Protein AF-A0A2P6PM78-F1 (afdb_monomer_lite)

Radius of gyration: 18.92 Å; chains: 1; bounding box: 36×34×56 Å

Foldseek 3Di:
DDDDPDPDPDDDDDDPDPPDPDPPVVVPDDPVRVVVVLVVCVVVQQWDADPVRDIDGGPVVCVVCQVVLVVVPQAAAPAPRGRQPQWDFFPDPPGSHTHHPVSLPPDGDDPPDDDDDNVCSVDRNPDDDDPSRVD

pLDDT: mean 71.77, std 23.3, range [28.16, 97.88]

InterPro domains:
  IPR011011 Zinc finger, FYVE/PHD-type [SSF57903] (63-114)
  IPR011513 Non-structural maintenance of chromosomes element 1 [PF07574] (14-65)
  IPR011513 Non-structural maintenance of chromosomes element 1 [PTHR20973] (10-112)
  IPR013083 Zinc finger, RING/FYVE/PHD-type [G3DSA:3.30.40.10] (75-116)
  IPR014857 Non-structural maintenance of chromosomes element 1, RING C4HC3-type [PF08746] (77-112)
  IPR036388 Winged helix-like DNA-binding domain superfamily [G3DSA:1.10.10.10] (4-74)

Organism: Rosa chinensis (NCBI:txid74649)

Sequence (135 aa):
MIRESGVNSGTSSQSQGDSLPIPTALKNFSMSQKEKTLDEFVRDKWLSFTAEGHVGLGVRSFLDLRNWFRNNDVPSCEVCNETGVKAVLCQKEGCSVRIHQYCLGKPFAKKKGESLSKLWYSMAINRTKSRTCRR

Structure (mmCIF, N/CA/C/O backbone):
data_AF-A0A2P6PM78-F1
#
_entry.id   AF-A0A2P6PM78-F1
#
loop_
_atom_site.group_PDB
_atom_site.id
_atom_site.type_symbol
_atom_site.label_atom_id
_atom_site.label_alt_id
_atom_site.label_comp_id
_atom_site.label_asym_id
_atom_site.label_entity_id
_atom_site.label_seq_id
_atom_site.pdbx_PDB_ins_code
_atom_site.Cartn_x
_atom_site.Cartn_y
_atom_site.Cartn_z
_atom_site.occupancy
_atom_site.B_iso_or_equiv
_atom_site.auth_seq_id
_atom_site.auth_comp_id
_atom_site.auth_asym_id
_atom_site.auth_atom_id
_atom_site.pdbx_PDB_model_num
ATOM 1 N N . MET A 1 1 ? 22.932 -15.304 5.025 1.00 31.16 1 MET A N 1
ATOM 2 C CA . MET A 1 1 ? 22.888 -14.357 6.157 1.00 31.16 1 MET A CA 1
ATOM 3 C C . MET A 1 1 ? 22.100 -13.144 5.702 1.00 31.16 1 MET A C 1
ATOM 5 O O . MET A 1 1 ? 22.583 -12.388 4.868 1.00 31.16 1 MET A O 1
ATOM 9 N N . ILE A 1 2 ? 20.840 -13.064 6.124 1.00 34.31 2 ILE A N 1
ATOM 10 C CA . ILE A 1 2 ? 19.921 -11.974 5.789 1.00 34.31 2 ILE A CA 1
ATOM 11 C C . ILE A 1 2 ? 20.268 -10.817 6.726 1.00 34.31 2 ILE A C 1
ATOM 13 O O . ILE A 1 2 ? 20.261 -10.996 7.939 1.00 34.31 2 ILE A O 1
ATOM 17 N N . ARG A 1 3 ? 20.654 -9.663 6.172 1.00 29.25 3 ARG A N 1
ATOM 18 C CA . ARG A 1 3 ? 20.839 -8.438 6.954 1.00 29.25 3 ARG A CA 1
ATOM 19 C C . ARG A 1 3 ? 19.479 -7.775 7.098 1.00 29.25 3 ARG A C 1
ATOM 21 O O . ARG A 1 3 ? 18.960 -7.201 6.144 1.00 29.25 3 ARG A O 1
ATOM 28 N N . GLU A 1 4 ? 18.921 -7.897 8.289 1.00 36.91 4 GLU A N 1
ATOM 29 C CA . GLU A 1 4 ? 17.813 -7.079 8.753 1.00 36.91 4 GLU A CA 1
ATOM 30 C C . GLU A 1 4 ? 18.296 -5.628 8.843 1.00 36.91 4 GLU A C 1
ATOM 32 O O . GLU A 1 4 ? 19.329 -5.331 9.448 1.00 36.91 4 GLU A O 1
ATOM 37 N N . SER A 1 5 ? 17.588 -4.711 8.191 1.00 39.69 5 SER A N 1
ATOM 38 C CA . SER A 1 5 ? 17.777 -3.281 8.422 1.00 39.69 5 SER A CA 1
ATOM 39 C C . SER A 1 5 ? 17.097 -2.947 9.746 1.00 39.69 5 SER A C 1
ATOM 41 O O . SER A 1 5 ? 15.907 -2.646 9.780 1.00 39.69 5 SER A O 1
ATOM 43 N N . GLY A 1 6 ? 17.845 -3.094 10.840 1.00 29.52 6 GLY A N 1
ATOM 44 C CA . GLY A 1 6 ? 17.387 -2.759 12.181 1.00 29.52 6 GLY A CA 1
ATOM 45 C C . GLY A 1 6 ? 17.032 -1.278 12.285 1.00 29.52 6 GLY A C 1
ATOM 46 O O . GLY A 1 6 ? 17.862 -0.407 12.024 1.00 29.52 6 GLY A O 1
ATOM 47 N N . VAL A 1 7 ? 15.798 -0.995 12.698 1.00 34.97 7 VAL A N 1
ATOM 48 C CA . VAL A 1 7 ? 15.451 0.285 13.319 1.00 34.97 7 VAL A CA 1
ATOM 49 C C . VAL A 1 7 ? 16.117 0.280 14.693 1.00 34.97 7 VAL A C 1
ATOM 51 O O . VAL A 1 7 ? 15.645 -0.349 15.635 1.00 34.97 7 VAL A O 1
ATOM 54 N N . ASN A 1 8 ? 17.283 0.921 14.772 1.00 28.16 8 ASN A N 1
ATOM 55 C CA . ASN A 1 8 ? 18.000 1.131 16.020 1.00 28.16 8 ASN A CA 1
ATOM 56 C C . ASN A 1 8 ? 17.309 2.256 16.800 1.00 28.16 8 ASN A C 1
ATOM 58 O O . ASN A 1 8 ? 17.385 3.427 16.425 1.00 28.16 8 ASN A O 1
ATOM 62 N N . SER A 1 9 ? 16.627 1.893 17.882 1.00 40.97 9 SER A N 1
ATOM 63 C CA . SER A 1 9 ? 16.131 2.840 18.876 1.00 40.97 9 SER A CA 1
ATOM 64 C C . SER A 1 9 ? 17.308 3.468 19.623 1.00 40.97 9 SER A C 1
ATOM 66 O O . SER A 1 9 ? 18.075 2.767 20.276 1.00 40.97 9 SER A O 1
ATOM 68 N N . GLY A 1 10 ? 17.411 4.798 19.560 1.00 36.06 10 GLY A N 1
ATOM 69 C CA . GLY A 1 10 ? 18.244 5.596 20.461 1.00 36.06 10 GLY A CA 1
ATOM 70 C C . GLY A 1 10 ? 19.357 6.385 19.777 1.00 36.06 10 GLY A C 1
ATOM 71 O O . GLY A 1 10 ? 20.512 5.981 19.795 1.00 36.06 10 GLY A O 1
ATOM 72 N N . THR A 1 11 ? 19.019 7.537 19.198 1.00 32.94 11 THR A N 1
ATOM 73 C CA . THR A 1 11 ? 19.652 8.846 19.460 1.00 32.94 11 THR A CA 1
ATOM 74 C C . THR A 1 11 ? 19.001 9.908 18.574 1.00 32.94 11 THR A C 1
ATOM 76 O O . THR A 1 11 ? 18.610 9.657 17.439 1.00 32.94 11 THR A O 1
ATOM 79 N N . SER A 1 12 ? 18.813 11.088 19.163 1.00 42.25 12 SER A N 1
ATOM 80 C CA . SER A 1 12 ? 18.196 12.272 18.573 1.00 42.25 12 SER A CA 1
ATOM 81 C C . SER A 1 12 ? 18.743 12.565 17.173 1.00 42.25 12 SER A C 1
ATOM 83 O O . SER A 1 12 ? 19.939 12.771 16.990 1.00 42.25 12 SER A O 1
ATOM 85 N N . SER A 1 13 ? 17.866 12.599 16.178 1.00 35.34 13 SER A N 1
ATOM 86 C CA . SER A 1 13 ? 18.138 13.207 14.880 1.00 35.34 13 SER A CA 1
ATOM 87 C C . SER A 1 13 ? 16.864 13.923 14.472 1.00 35.34 13 SER A C 1
ATOM 89 O O . SER A 1 13 ? 15.910 13.321 13.982 1.00 35.34 13 SER A O 1
ATOM 91 N N . GLN A 1 14 ? 16.835 15.218 14.785 1.00 44.47 14 GLN A N 1
ATOM 92 C CA . GLN A 1 14 ? 15.855 16.153 14.260 1.00 44.47 14 GLN A CA 1
ATOM 93 C C . GLN A 1 14 ? 15.916 16.078 12.733 1.00 44.47 14 GLN A C 1
ATOM 95 O O . GLN A 1 14 ? 16.865 16.557 12.119 1.00 44.47 14 GLN A O 1
ATOM 100 N N . SER A 1 15 ? 14.911 15.460 12.120 1.00 38.09 15 SER A N 1
ATOM 101 C CA . SER A 1 15 ? 14.573 15.760 10.737 1.00 38.09 15 SER A CA 1
ATOM 102 C C . SER A 1 15 ? 13.537 16.873 10.795 1.00 38.09 15 SER A C 1
ATOM 104 O O . SER A 1 15 ? 12.436 16.698 11.315 1.00 38.09 15 SER A O 1
ATOM 106 N N . GLN A 1 16 ? 13.924 18.057 10.325 1.00 42.25 16 GLN A N 1
ATOM 107 C CA . GLN A 1 16 ? 12.976 19.097 9.957 1.00 42.25 16 GLN A CA 1
ATOM 108 C C . GLN A 1 16 ? 12.200 18.597 8.734 1.00 42.25 16 GLN A C 1
ATOM 110 O O . GLN A 1 16 ? 12.592 18.802 7.593 1.00 42.25 16 GLN A O 1
ATOM 115 N N . GLY A 1 17 ? 11.131 17.861 8.992 1.00 39.09 17 GLY A N 1
ATOM 116 C CA . GLY A 1 17 ? 10.020 17.666 8.077 1.00 39.09 17 GLY A CA 1
ATOM 117 C C . GLY A 1 17 ? 8.781 17.990 8.887 1.00 39.09 17 GLY A C 1
ATOM 118 O O . GLY A 1 17 ? 8.678 17.506 10.015 1.00 39.09 17 GLY A O 1
ATOM 119 N N . ASP A 1 18 ? 7.916 18.859 8.369 1.00 42.28 18 ASP A N 1
ATOM 120 C CA . ASP A 1 18 ? 6.705 19.329 9.042 1.00 42.28 18 ASP A CA 1
ATOM 121 C C . ASP A 1 18 ? 5.951 18.157 9.674 1.00 42.28 18 ASP A C 1
ATOM 123 O O . ASP A 1 18 ? 5.229 17.399 9.023 1.00 42.28 18 ASP A O 1
ATOM 127 N N . SER A 1 19 ? 6.163 17.973 10.975 1.00 57.97 19 SER A N 1
ATOM 128 C CA . SER A 1 19 ? 5.459 16.967 11.743 1.00 57.97 19 SER A CA 1
ATOM 129 C C . SER A 1 19 ? 4.071 17.537 11.944 1.00 57.97 19 SER A C 1
ATOM 131 O O . SER A 1 19 ? 3.862 18.423 12.773 1.00 57.97 19 SER A O 1
ATOM 133 N N . LEU A 1 20 ? 3.125 17.061 11.132 1.00 64.81 20 LEU A N 1
ATOM 134 C CA . LEU A 1 20 ? 1.715 17.373 11.324 1.00 64.81 20 LEU A CA 1
ATOM 135 C C . LEU A 1 20 ? 1.386 17.174 12.813 1.00 64.81 20 LEU A C 1
ATOM 137 O O . LEU A 1 20 ? 1.772 16.141 13.378 1.00 64.81 20 LEU A O 1
ATOM 141 N N . PRO A 1 21 ? 0.727 18.141 13.476 1.00 76.81 21 PRO A N 1
ATOM 142 C CA . PRO A 1 21 ? 0.471 18.054 14.903 1.00 76.81 21 PRO A CA 1
ATOM 143 C C . PRO A 1 21 ? -0.312 16.778 15.210 1.00 76.81 21 PRO A C 1
ATOM 145 O O . PRO A 1 21 ? -1.493 16.674 14.889 1.00 76.81 21 PRO A O 1
ATOM 148 N N . ILE A 1 22 ? 0.343 15.789 15.825 1.00 75.19 22 ILE A N 1
ATOM 149 C CA . ILE A 1 22 ? -0.347 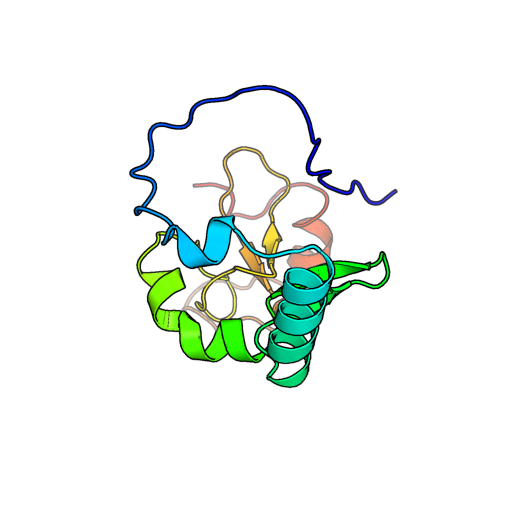14.586 16.293 1.00 75.19 22 ILE A CA 1
ATOM 150 C C . ILE A 1 22 ? -1.351 15.044 17.362 1.00 75.19 22 ILE A C 1
ATOM 152 O O . ILE A 1 22 ? -0.911 15.640 18.356 1.00 75.19 22 ILE A O 1
ATOM 156 N N . PRO A 1 23 ? -2.662 14.775 17.196 1.00 80.94 23 PRO A N 1
ATOM 157 C CA . PRO A 1 23 ? -3.674 15.159 18.169 1.00 80.94 23 PRO A CA 1
ATOM 158 C C . PRO A 1 23 ? -3.297 14.713 19.583 1.00 80.94 23 PRO A C 1
ATOM 160 O O . PRO A 1 23 ? -2.917 13.560 19.797 1.00 80.94 23 PRO A O 1
ATOM 163 N N . THR A 1 24 ? -3.432 15.608 20.564 1.00 79.81 24 THR A N 1
ATOM 164 C CA . THR A 1 24 ? -3.067 15.348 21.970 1.00 79.81 24 THR A CA 1
ATOM 165 C C . THR A 1 24 ? -3.745 14.096 22.528 1.00 79.81 24 THR A C 1
ATOM 167 O O . THR A 1 24 ? -3.136 13.355 23.295 1.00 79.81 24 THR A O 1
ATOM 170 N N . ALA A 1 25 ? -4.969 13.803 22.077 1.00 77.31 25 ALA A N 1
ATOM 171 C CA . ALA A 1 25 ? -5.695 12.587 22.434 1.00 77.31 25 ALA A CA 1
ATOM 172 C C . ALA A 1 25 ? -4.911 11.304 22.102 1.00 77.31 25 ALA A C 1
ATOM 174 O O . ALA A 1 25 ? -4.864 10.402 22.929 1.00 77.31 25 ALA A O 1
ATOM 175 N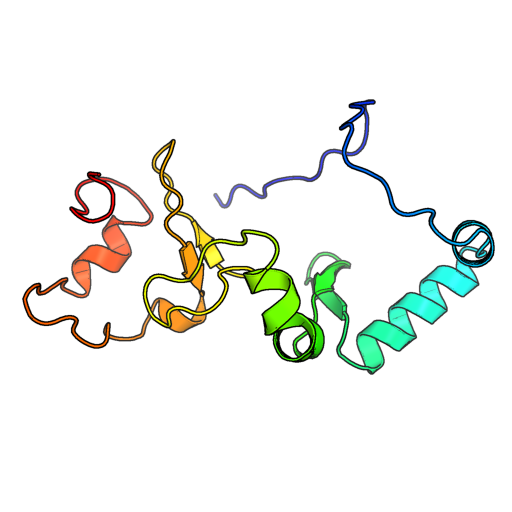 N . LEU A 1 26 ? -4.235 11.244 20.948 1.00 77.38 26 LEU A N 1
ATOM 176 C CA . LEU A 1 26 ? -3.449 10.075 20.531 1.00 77.38 26 LEU A CA 1
ATOM 177 C C . LEU A 1 26 ? -2.139 9.938 21.321 1.00 77.38 26 LEU A C 1
ATOM 179 O O . LEU A 1 26 ? -1.636 8.831 21.502 1.00 77.38 26 LEU A O 1
ATOM 183 N N . LYS A 1 27 ? -1.583 11.051 21.815 1.00 82.75 27 LYS A N 1
ATOM 184 C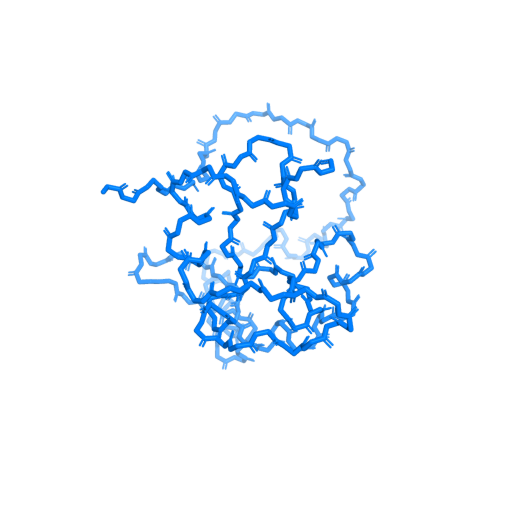 CA . LYS A 1 27 ? -0.359 11.038 22.636 1.00 82.75 27 LYS A CA 1
ATOM 185 C C . LYS A 1 27 ? -0.608 10.489 24.043 1.00 82.75 27 LYS A C 1
ATOM 187 O O . LYS A 1 27 ? 0.294 9.897 24.629 1.00 82.75 27 LYS A O 1
ATOM 192 N N . ASN A 1 28 ? -1.829 10.645 24.552 1.00 89.12 28 ASN A N 1
ATOM 193 C CA . ASN A 1 28 ? -2.187 10.353 25.941 1.00 89.12 28 ASN A CA 1
ATOM 194 C C . ASN A 1 28 ? -2.816 8.964 26.155 1.00 89.12 28 ASN A C 1
ATOM 196 O O . ASN A 1 28 ? -3.415 8.722 27.200 1.00 89.12 28 ASN A O 1
ATOM 200 N N . PHE A 1 29 ? -2.696 8.041 25.196 1.00 89.75 29 PHE A N 1
ATOM 201 C CA . PHE A 1 29 ? -3.200 6.676 25.375 1.00 89.75 29 PHE A CA 1
ATOM 202 C C . PHE A 1 29 ? -2.398 5.909 26.439 1.00 89.75 29 PHE A C 1
ATOM 204 O O . PHE A 1 29 ? -1.160 5.906 26.421 1.00 89.75 29 PHE A O 1
ATOM 211 N N . SER A 1 30 ? -3.102 5.193 27.320 1.00 93.56 30 SER A N 1
ATOM 212 C CA . SER A 1 30 ? -2.508 4.158 28.172 1.00 93.56 30 SER A CA 1
ATOM 213 C C . SER A 1 30 ? -1.932 3.019 27.319 1.00 93.56 30 SER A C 1
ATOM 215 O O . SER A 1 30 ? -2.257 2.880 26.138 1.00 93.56 30 SER A O 1
ATOM 217 N N . MET A 1 31 ? -1.095 2.161 27.910 1.00 92.56 31 MET A N 1
ATOM 218 C CA . MET A 1 31 ? -0.573 0.984 27.198 1.00 92.56 31 MET A CA 1
ATOM 219 C C . MET A 1 31 ? -1.694 0.058 26.711 1.00 92.56 31 MET A C 1
ATOM 221 O O . MET A 1 31 ? -1.715 -0.296 25.537 1.00 92.56 31 MET A O 1
ATOM 225 N N . SER A 1 32 ? -2.691 -0.214 27.557 1.00 95.19 32 SER A N 1
ATOM 226 C CA . SER A 1 32 ? -3.849 -1.034 27.180 1.00 95.19 32 SER A CA 1
ATOM 227 C C . SER A 1 32 ? -4.682 -0.417 26.050 1.00 95.19 32 SER A C 1
ATOM 229 O O . SER A 1 32 ? -5.187 -1.133 25.189 1.00 95.19 32 SER A O 1
ATOM 231 N N . GLN A 1 33 ? -4.812 0.914 26.006 1.00 94.62 33 GLN A N 1
ATOM 232 C CA . GLN A 1 33 ? -5.491 1.605 24.906 1.00 94.62 33 GLN A CA 1
ATOM 233 C C . GLN A 1 33 ? -4.702 1.502 23.599 1.00 94.62 33 GLN A C 1
ATOM 235 O O . GLN A 1 33 ? -5.304 1.297 22.545 1.00 94.62 33 GLN A O 1
ATOM 240 N N . LYS A 1 34 ? -3.369 1.612 23.653 1.00 93.25 34 LYS A N 1
ATOM 241 C CA . LYS A 1 34 ? -2.500 1.439 22.479 1.00 93.25 34 LYS A CA 1
ATOM 242 C C . LYS A 1 34 ? -2.603 0.024 21.919 1.00 93.25 34 LYS A C 1
ATOM 244 O O . LYS A 1 34 ? -2.807 -0.121 20.720 1.00 93.25 34 LYS A O 1
ATOM 249 N N . GLU A 1 35 ? -2.523 -0.990 22.775 1.00 94.25 35 GLU A N 1
ATOM 250 C CA . GLU A 1 35 ? -2.649 -2.403 22.391 1.00 94.25 35 GLU A CA 1
ATOM 251 C C . GLU A 1 35 ? -4.011 -2.689 21.761 1.00 94.25 35 GLU A C 1
ATOM 253 O O . GLU A 1 35 ? -4.074 -3.145 20.623 1.00 94.25 35 GLU A O 1
ATOM 258 N N . LYS A 1 36 ? -5.100 -2.286 22.429 1.00 95.25 36 LYS A N 1
ATOM 259 C CA . LYS A 1 36 ? -6.454 -2.426 21.882 1.00 95.25 36 LYS A CA 1
ATOM 260 C C . LYS A 1 36 ? -6.597 -1.740 20.519 1.00 95.25 36 LYS A C 1
ATOM 262 O O . LYS A 1 36 ? -7.190 -2.304 19.606 1.00 95.25 36 LYS A O 1
ATOM 267 N N . THR A 1 37 ? -6.043 -0.538 20.369 1.00 94.50 37 THR A N 1
ATOM 268 C CA . THR A 1 37 ? -6.081 0.202 19.099 1.00 94.50 37 THR A CA 1
ATOM 269 C C . THR A 1 37 ? -5.315 -0.544 18.001 1.00 94.50 37 THR A C 1
ATOM 271 O O . THR A 1 37 ? -5.806 -0.661 16.880 1.00 94.50 37 THR A O 1
ATOM 274 N N . LEU A 1 38 ? -4.126 -1.080 18.303 1.00 95.06 38 LEU A N 1
ATOM 275 C CA . LEU A 1 38 ? -3.360 -1.897 17.357 1.00 95.06 38 LEU A CA 1
ATOM 276 C C . LEU A 1 38 ? -4.140 -3.148 16.939 1.00 95.06 38 LEU A C 1
ATOM 278 O O . LEU A 1 38 ? -4.223 -3.427 15.743 1.00 95.06 38 LEU A O 1
ATOM 282 N N . ASP A 1 39 ? -4.757 -3.847 17.891 1.00 95.81 39 ASP A N 1
ATOM 283 C CA . ASP A 1 39 ? -5.576 -5.032 17.622 1.00 95.81 39 ASP A CA 1
ATOM 284 C C . ASP A 1 39 ? -6.758 -4.713 16.700 1.00 95.81 39 ASP A C 1
ATOM 286 O O . ASP A 1 39 ? -7.051 -5.474 15.776 1.00 95.81 39 ASP A O 1
ATOM 290 N N . GLU A 1 40 ? -7.410 -3.566 16.896 1.00 97.38 40 GLU A N 1
ATOM 291 C CA . GLU A 1 40 ? -8.485 -3.088 16.024 1.00 97.38 40 GLU A CA 1
ATOM 292 C C . GLU A 1 40 ? -7.978 -2.830 14.595 1.00 97.38 40 GLU A C 1
ATOM 294 O O . GLU A 1 40 ? -8.559 -3.340 13.634 1.00 97.38 40 GLU A O 1
ATOM 299 N N . PHE A 1 41 ? -6.844 -2.142 14.430 1.00 97.44 41 PHE A N 1
ATOM 300 C CA . PHE A 1 41 ? -6.251 -1.915 13.106 1.00 97.44 41 PHE A CA 1
ATOM 301 C C . PHE A 1 41 ? -5.783 -3.208 12.420 1.00 97.44 41 PHE A C 1
ATOM 303 O O . PHE A 1 41 ? -5.863 -3.323 11.191 1.00 97.44 41 PHE A O 1
ATOM 310 N N . VAL A 1 42 ? -5.295 -4.190 13.182 1.00 97.31 42 VAL A N 1
ATOM 311 C CA . VAL A 1 42 ? -4.921 -5.512 12.655 1.00 97.31 42 VAL A CA 1
ATOM 312 C C . VAL A 1 42 ? -6.161 -6.302 12.238 1.00 97.31 42 VAL A C 1
ATOM 314 O O . VAL A 1 42 ? -6.187 -6.895 11.152 1.00 97.31 42 VAL A O 1
ATOM 317 N N . ARG A 1 43 ? -7.218 -6.279 13.057 1.00 97.44 43 ARG A N 1
ATOM 318 C CA . ARG A 1 43 ? -8.514 -6.895 12.744 1.00 97.44 43 ARG A CA 1
ATOM 319 C C . ARG A 1 43 ? -9.083 -6.338 11.441 1.00 97.44 43 ARG A C 1
ATOM 321 O O . ARG A 1 43 ? -9.461 -7.118 10.565 1.00 97.44 43 ARG A O 1
ATOM 328 N N . ASP A 1 44 ? -9.009 -5.022 11.270 1.00 97.88 44 ASP A N 1
ATOM 329 C CA . ASP A 1 44 ? -9.529 -4.289 10.111 1.00 97.88 44 ASP A CA 1
ATOM 330 C C . ASP A 1 44 ? -8.586 -4.295 8.892 1.00 97.88 44 ASP A C 1
ATOM 332 O O . ASP A 1 44 ? -8.864 -3.655 7.871 1.00 97.88 44 ASP A O 1
ATOM 336 N N . LYS A 1 45 ? -7.484 -5.054 8.974 1.00 97.62 45 LYS A N 1
ATOM 337 C CA . LYS A 1 45 ? -6.489 -5.293 7.910 1.00 97.62 45 LYS A CA 1
ATOM 338 C C . LYS A 1 45 ? -5.678 -4.071 7.483 1.00 97.62 45 LYS A C 1
ATOM 340 O O . 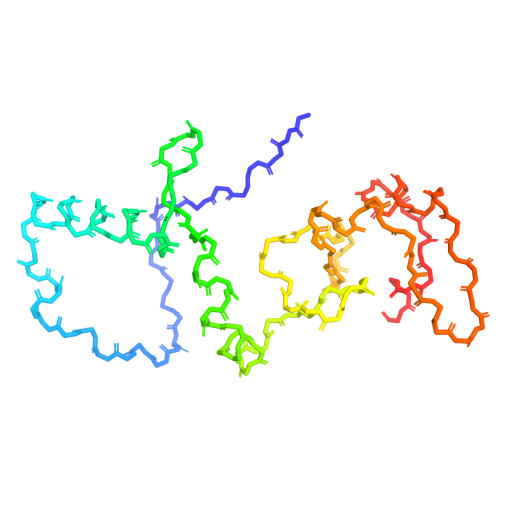LYS A 1 45 ? -4.994 -4.127 6.456 1.00 97.62 45 LYS A O 1
ATOM 345 N N . TRP A 1 46 ? -5.703 -3.003 8.275 1.00 97.69 46 T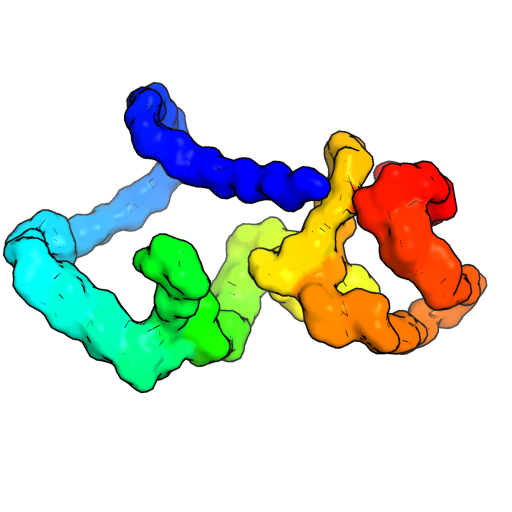RP A N 1
ATOM 346 C CA . TRP A 1 46 ? -4.822 -1.847 8.112 1.00 97.69 46 TRP A CA 1
ATOM 347 C C . TRP A 1 46 ? -3.389 -2.170 8.529 1.00 97.69 46 TRP A C 1
ATOM 349 O O . TRP A 1 46 ? -2.444 -1.774 7.846 1.00 97.69 46 TRP A O 1
ATOM 359 N N . LEU A 1 47 ? -3.220 -2.937 9.605 1.00 96.88 47 LEU A N 1
ATOM 360 C CA . LEU A 1 47 ? -1.923 -3.386 10.107 1.00 96.88 47 LEU A CA 1
ATOM 361 C C . LEU A 1 47 ? -1.821 -4.917 10.087 1.00 96.88 47 LEU A C 1
ATOM 363 O O . LEU A 1 47 ? -2.802 -5.633 9.882 1.00 96.88 47 LEU A O 1
ATOM 367 N N . SER A 1 48 ? -0.610 -5.421 10.275 1.00 95.44 48 SER A N 1
ATOM 368 C CA . SER A 1 48 ? -0.308 -6.843 10.447 1.00 95.44 48 SER A CA 1
ATOM 369 C C . SER A 1 48 ? 0.889 -7.008 11.371 1.00 95.44 48 SER A C 1
ATOM 371 O O . SER A 1 48 ? 1.775 -6.158 11.345 1.00 95.44 48 SER A O 1
ATOM 373 N N . PHE A 1 49 ? 0.976 -8.116 12.098 1.00 94.19 49 PHE A N 1
ATOM 374 C CA . PHE A 1 49 ? 2.203 -8.476 12.804 1.00 94.19 49 PHE A CA 1
ATOM 375 C C . PHE A 1 49 ? 3.137 -9.289 11.903 1.00 94.19 49 PHE A C 1
ATOM 377 O O . PHE A 1 49 ? 2.682 -10.130 11.121 1.00 94.19 49 PHE A O 1
ATOM 384 N N . THR A 1 50 ? 4.440 -9.025 11.987 1.00 89.44 50 THR A N 1
ATOM 385 C CA . THR A 1 50 ? 5.471 -9.892 11.406 1.00 89.44 50 THR A CA 1
ATOM 386 C C . THR A 1 50 ? 5.674 -11.127 12.287 1.00 89.44 50 THR A C 1
ATOM 388 O O . THR A 1 50 ? 5.181 -11.176 13.415 1.00 89.44 50 THR A O 1
ATOM 391 N N . ALA A 1 51 ? 6.388 -12.140 11.789 1.00 89.19 51 ALA A N 1
ATOM 392 C CA . ALA A 1 51 ? 6.658 -13.355 12.566 1.00 89.19 51 ALA A CA 1
ATOM 393 C C . ALA A 1 51 ? 7.469 -13.060 13.844 1.00 89.19 51 ALA A C 1
ATOM 395 O O . ALA A 1 51 ? 7.360 -13.776 14.833 1.00 89.19 51 ALA A O 1
ATOM 396 N N . GLU A 1 52 ? 8.228 -11.967 13.830 1.00 93.19 52 GLU A N 1
ATOM 397 C CA . GLU A 1 52 ? 9.043 -11.459 14.933 1.00 93.19 52 GLU A CA 1
ATOM 398 C C . GLU A 1 52 ? 8.246 -10.550 15.891 1.00 93.19 52 GLU A C 1
ATOM 400 O O . GLU A 1 52 ? 8.806 -10.017 16.843 1.00 93.19 52 GLU A O 1
ATOM 405 N N . GLY A 1 53 ? 6.946 -10.344 15.644 1.00 89.62 53 GLY A N 1
ATOM 406 C CA . GLY A 1 53 ? 6.072 -9.520 16.485 1.00 89.62 53 GLY A CA 1
ATOM 407 C C . GLY A 1 53 ? 6.107 -8.018 16.184 1.00 89.62 53 GLY A C 1
ATOM 408 O O . GLY A 1 53 ? 5.489 -7.239 16.907 1.00 89.62 53 GLY A O 1
ATOM 409 N N . HIS A 1 54 ? 6.779 -7.579 15.116 1.00 91.69 54 HIS A N 1
ATOM 410 C CA . HIS A 1 54 ? 6.777 -6.169 14.720 1.00 91.69 54 HIS A CA 1
ATOM 411 C C . HIS A 1 54 ? 5.477 -5.786 14.007 1.00 91.69 54 HIS A C 1
ATOM 413 O O . HIS A 1 54 ? 4.870 -6.593 13.307 1.00 91.69 54 HIS A O 1
ATOM 419 N N . VAL A 1 55 ? 5.063 -4.525 14.128 1.00 93.06 55 VAL A N 1
ATOM 420 C CA . VAL A 1 55 ? 3.911 -3.991 13.390 1.00 93.06 55 VAL A CA 1
ATOM 421 C C . VAL A 1 55 ? 4.335 -3.615 11.969 1.00 93.06 55 VAL A C 1
ATOM 423 O O . VAL A 1 55 ? 5.276 -2.852 11.764 1.00 93.06 55 VAL A O 1
ATOM 426 N N . GLY A 1 56 ? 3.609 -4.120 10.979 1.00 93.25 56 GLY A N 1
ATOM 427 C CA . GLY A 1 56 ? 3.743 -3.774 9.568 1.00 93.25 56 GLY A CA 1
ATOM 428 C C . GLY A 1 56 ? 2.419 -3.319 8.955 1.00 93.25 56 GLY A C 1
ATOM 429 O O . GLY A 1 56 ? 1.351 -3.457 9.552 1.00 93.25 56 GLY A O 1
ATOM 430 N N . LEU A 1 57 ? 2.484 -2.793 7.730 1.00 93.56 57 LEU A N 1
ATOM 431 C CA . LEU A 1 57 ? 1.294 -2.433 6.960 1.00 93.56 57 LEU A CA 1
ATOM 432 C C . LEU A 1 57 ? 0.549 -3.689 6.491 1.00 93.56 57 LEU A C 1
ATOM 434 O O . LEU A 1 57 ? 1.127 -4.571 5.851 1.00 93.56 57 LEU A O 1
ATOM 438 N N . GLY A 1 58 ? -0.749 -3.732 6.778 1.00 94.44 58 GLY A N 1
ATOM 439 C CA . GLY A 1 58 ? -1.671 -4.750 6.296 1.00 94.44 58 GLY A CA 1
ATOM 440 C C . GLY A 1 58 ? -2.091 -4.522 4.842 1.00 94.44 58 GLY A C 1
ATOM 441 O O . GLY A 1 58 ? -1.818 -3.485 4.235 1.00 94.44 58 GLY A O 1
ATOM 442 N N . VAL A 1 59 ? -2.780 -5.512 4.268 1.00 92.50 59 VAL A N 1
ATOM 443 C CA . VAL A 1 59 ? -3.191 -5.505 2.851 1.00 92.50 59 VAL A CA 1
ATOM 444 C C . VAL A 1 59 ? -4.042 -4.282 2.508 1.00 92.50 59 VAL A C 1
ATOM 446 O O . VAL A 1 59 ? -3.834 -3.676 1.458 1.00 92.50 59 VAL A O 1
ATOM 449 N N . ARG A 1 60 ? -4.956 -3.890 3.405 1.00 96.00 60 ARG A N 1
ATOM 450 C CA . ARG A 1 60 ? -5.864 -2.761 3.180 1.00 96.00 60 ARG A CA 1
ATOM 451 C C . ARG A 1 60 ? -5.109 -1.446 3.018 1.00 96.00 60 ARG A C 1
ATOM 453 O O . ARG A 1 60 ? -5.421 -0.687 2.110 1.00 96.00 60 ARG A O 1
ATOM 460 N N . SER A 1 61 ? -4.054 -1.228 3.805 1.00 95.06 61 SER A N 1
ATOM 461 C CA . SER A 1 61 ? -3.217 -0.027 3.704 1.00 95.06 61 SER A CA 1
ATOM 462 C C . SER A 1 61 ? -2.624 0.161 2.308 1.00 95.06 61 SER A C 1
ATOM 464 O O . SER A 1 61 ? -2.608 1.275 1.797 1.00 95.06 61 SER A O 1
ATOM 466 N N . PHE A 1 62 ? -2.173 -0.910 1.647 1.00 90.81 62 PHE A N 1
ATOM 467 C CA . PHE A 1 62 ? -1.619 -0.795 0.292 1.00 90.81 62 PHE A CA 1
ATOM 468 C C . PHE A 1 62 ? -2.671 -0.441 -0.762 1.00 90.81 62 PHE A C 1
ATOM 470 O O . PHE A 1 62 ? -2.338 0.210 -1.751 1.00 90.81 62 PHE A O 1
ATOM 477 N N . LEU A 1 63 ? -3.914 -0.890 -0.574 1.00 91.31 63 LEU A N 1
ATOM 478 C CA . LEU A 1 63 ? -5.010 -0.656 -1.510 1.00 91.31 63 LEU A CA 1
ATOM 479 C C . LEU A 1 63 ? -5.590 0.748 -1.329 1.00 91.31 63 LEU A C 1
ATOM 481 O O . LEU A 1 63 ? -5.634 1.520 -2.287 1.00 91.31 63 LEU A O 1
ATOM 485 N N . ASP A 1 64 ? -5.954 1.092 -0.096 1.00 95.25 64 ASP A N 1
ATOM 486 C CA . ASP A 1 64 ? -6.668 2.328 0.224 1.00 95.25 64 ASP A CA 1
ATOM 487 C C . ASP A 1 64 ? -5.725 3.544 0.148 1.00 95.25 64 ASP A C 1
ATOM 489 O O . ASP A 1 64 ? -6.119 4.614 -0.314 1.00 95.25 64 ASP A O 1
ATOM 493 N N . LEU A 1 65 ? -4.445 3.383 0.517 1.00 94.25 65 LEU A N 1
ATOM 494 C CA . LEU A 1 65 ? -3.446 4.464 0.489 1.00 94.25 65 LEU A CA 1
ATOM 495 C C . LEU A 1 65 ? -2.593 4.479 -0.788 1.00 94.25 65 LEU A C 1
ATOM 497 O O . LEU A 1 65 ? -1.611 5.218 -0.870 1.00 94.25 65 LEU A O 1
ATOM 501 N N . ARG A 1 66 ? -2.955 3.702 -1.818 1.00 90.12 66 ARG A N 1
ATOM 502 C CA . ARG A 1 66 ? -2.196 3.589 -3.078 1.00 90.12 66 ARG A CA 1
ATOM 503 C C . ARG A 1 66 ? -1.850 4.947 -3.693 1.00 90.12 66 ARG A C 1
ATOM 505 O O . ARG A 1 66 ? -0.703 5.187 -4.069 1.00 90.12 66 ARG A O 1
ATOM 512 N N . ASN A 1 67 ? -2.837 5.840 -3.774 1.00 91.19 67 ASN A N 1
ATOM 513 C CA . ASN A 1 67 ? -2.649 7.177 -4.336 1.00 91.19 67 ASN A CA 1
ATOM 514 C C . ASN A 1 67 ? -1.777 8.063 -3.437 1.00 91.19 67 ASN A C 1
ATOM 516 O O . ASN A 1 67 ? -0.944 8.813 -3.935 1.00 91.19 67 ASN A O 1
ATOM 520 N N . TRP A 1 68 ? -1.923 7.934 -2.114 1.00 93.75 68 TRP A N 1
ATOM 521 C CA . TRP A 1 68 ? -1.092 8.667 -1.163 1.00 93.75 68 TRP A CA 1
ATOM 522 C C . TRP A 1 68 ? 0.385 8.312 -1.351 1.00 93.75 68 TRP A C 1
ATOM 524 O O . TRP A 1 68 ? 1.204 9.212 -1.503 1.00 93.75 68 TRP A O 1
ATOM 534 N N . PHE A 1 69 ? 0.730 7.024 -1.459 1.00 91.44 69 PHE A N 1
ATOM 535 C CA . PHE A 1 69 ? 2.124 6.633 -1.684 1.00 91.44 69 PHE A CA 1
ATOM 536 C C . PHE A 1 69 ? 2.690 7.168 -3.000 1.00 91.44 69 PHE A C 1
ATOM 538 O O . PHE A 1 69 ? 3.849 7.570 -3.053 1.00 91.44 69 PHE A O 1
ATOM 545 N N . ARG A 1 70 ? 1.878 7.180 -4.063 1.00 87.75 70 ARG A N 1
ATOM 546 C CA . ARG A 1 70 ? 2.290 7.714 -5.366 1.00 87.75 70 ARG A CA 1
ATOM 547 C C . ARG A 1 70 ? 2.616 9.209 -5.299 1.00 87.75 70 ARG A C 1
ATOM 549 O O . ARG A 1 70 ? 3.536 9.647 -5.975 1.00 87.75 70 ARG A O 1
ATOM 556 N N . ASN A 1 71 ? 1.882 9.960 -4.482 1.00 91.31 71 ASN A N 1
ATOM 557 C CA . ASN A 1 71 ? 2.056 11.404 -4.327 1.00 91.31 71 ASN A CA 1
ATOM 558 C C . ASN A 1 71 ? 3.157 11.792 -3.326 1.00 91.31 71 ASN A C 1
ATOM 560 O O . ASN A 1 71 ? 3.482 12.967 -3.229 1.00 91.31 71 ASN A O 1
ATOM 564 N N . ASN A 1 72 ? 3.711 10.830 -2.582 1.00 89.38 72 ASN A N 1
ATOM 565 C CA . ASN A 1 72 ? 4.782 11.041 -1.600 1.00 89.38 72 ASN A CA 1
ATOM 566 C C . ASN A 1 72 ? 6.114 10.435 -2.082 1.00 89.38 72 ASN A C 1
ATOM 568 O O . ASN A 1 72 ? 6.849 9.837 -1.299 1.00 89.38 72 ASN A O 1
ATOM 572 N N . ASP A 1 73 ? 6.383 10.524 -3.390 1.00 86.69 73 ASP A N 1
ATOM 573 C CA . ASP A 1 73 ? 7.650 10.143 -4.037 1.00 86.69 73 ASP A CA 1
ATOM 574 C C . ASP A 1 73 ? 8.163 8.726 -3.732 1.00 86.69 73 ASP A C 1
ATOM 576 O O . ASP A 1 73 ? 9.360 8.436 -3.814 1.00 86.69 73 ASP A O 1
ATOM 580 N N . VAL A 1 74 ? 7.266 7.787 -3.417 1.00 88.06 74 VAL A N 1
ATOM 581 C CA . VAL A 1 74 ? 7.662 6.390 -3.237 1.00 88.06 74 VAL A CA 1
ATOM 582 C C . VAL A 1 74 ? 7.922 5.768 -4.620 1.00 88.06 74 VAL A C 1
ATOM 584 O O . VAL A 1 74 ? 6.991 5.681 -5.427 1.00 88.06 74 VAL A O 1
ATOM 587 N N . PRO A 1 75 ? 9.145 5.272 -4.913 1.00 88.50 75 PRO A N 1
ATOM 588 C CA . PRO A 1 75 ? 9.482 4.768 -6.242 1.00 88.50 75 PRO A CA 1
ATOM 589 C C . PRO A 1 75 ? 8.598 3.595 -6.672 1.00 88.50 75 PRO A C 1
ATOM 591 O O . PRO A 1 75 ? 8.267 2.717 -5.870 1.00 88.50 75 PRO A O 1
ATOM 594 N N . SER A 1 76 ? 8.243 3.555 -7.954 1.00 90.00 76 SER A N 1
ATOM 595 C CA . SER A 1 76 ? 7.443 2.481 -8.543 1.00 90.00 76 SER A CA 1
ATOM 596 C C . SER A 1 76 ? 8.239 1.187 -8.722 1.00 90.00 76 SER A C 1
ATOM 598 O O . SER A 1 76 ? 9.459 1.179 -8.866 1.00 90.00 76 SER A O 1
ATOM 600 N N . CYS A 1 77 ? 7.523 0.070 -8.755 1.00 88.06 77 CYS A N 1
ATOM 601 C CA . CYS A 1 77 ? 8.050 -1.219 -9.149 1.00 88.06 77 CYS A CA 1
ATOM 602 C C . CYS A 1 77 ? 8.277 -1.267 -10.663 1.00 88.06 77 CYS A C 1
ATOM 604 O O . CYS A 1 77 ? 7.357 -1.007 -11.433 1.00 88.06 77 CYS A O 1
ATOM 606 N N . GLU A 1 78 ? 9.455 -1.716 -11.096 1.00 85.38 78 GLU A N 1
ATOM 607 C CA . GLU A 1 78 ? 9.803 -1.812 -12.526 1.00 85.38 78 GLU A CA 1
ATOM 608 C C . GLU A 1 78 ? 8.936 -2.804 -13.330 1.00 85.38 78 GLU A C 1
ATOM 610 O O . GLU A 1 78 ? 8.900 -2.747 -14.557 1.00 85.38 78 GLU A O 1
ATOM 615 N N . VAL A 1 79 ? 8.245 -3.738 -12.663 1.00 83.56 79 VAL A N 1
ATOM 616 C CA . VAL A 1 79 ? 7.424 -4.775 -13.321 1.00 83.56 79 VAL A CA 1
ATOM 617 C C . VAL A 1 79 ? 5.993 -4.301 -13.541 1.00 83.56 79 VAL A C 1
ATOM 619 O O . VAL A 1 79 ? 5.484 -4.357 -14.657 1.00 83.56 79 VAL A O 1
ATOM 622 N N . CYS A 1 80 ? 5.315 -3.897 -12.467 1.00 86.25 80 CYS A N 1
ATOM 623 C CA . CYS A 1 80 ? 3.890 -3.566 -12.498 1.00 86.25 80 CYS A CA 1
ATOM 624 C C . CYS A 1 80 ? 3.620 -2.060 -12.538 1.00 86.25 80 CYS A C 1
ATOM 626 O O . CYS A 1 80 ? 2.465 -1.673 -12.659 1.00 86.25 80 CYS A O 1
ATOM 628 N N . ASN A 1 81 ? 4.660 -1.224 -12.438 1.00 87.81 81 ASN A N 1
ATOM 629 C CA . ASN A 1 81 ? 4.568 0.235 -12.379 1.00 87.81 81 ASN A CA 1
ATOM 630 C C . ASN A 1 81 ? 3.749 0.776 -11.184 1.00 87.81 81 ASN A C 1
ATOM 632 O O . ASN A 1 81 ? 3.406 1.954 -11.148 1.00 87.81 81 ASN A O 1
ATOM 636 N N . GLU A 1 82 ? 3.467 -0.068 -10.189 1.00 89.12 82 GLU A N 1
ATOM 637 C CA . GLU A 1 82 ? 2.816 0.315 -8.933 1.00 89.12 82 GLU A CA 1
ATOM 638 C C . GLU A 1 82 ? 3.828 0.647 -7.847 1.00 89.12 82 GLU A C 1
ATOM 640 O O . GLU A 1 82 ? 4.959 0.170 -7.872 1.00 89.12 82 GLU A O 1
ATOM 645 N N . THR A 1 83 ? 3.411 1.411 -6.845 1.00 90.69 83 THR A N 1
ATOM 646 C CA . THR A 1 83 ? 4.276 1.892 -5.767 1.00 90.69 83 THR A CA 1
ATOM 647 C C . THR A 1 83 ? 5.038 0.773 -5.038 1.00 90.69 83 THR A C 1
ATOM 649 O O . THR A 1 83 ? 4.446 -0.148 -4.472 1.00 90.69 83 THR A O 1
ATOM 652 N N . GLY A 1 84 ? 6.369 0.858 -5.001 1.00 89.50 84 GLY A N 1
ATOM 653 C CA . GLY A 1 84 ? 7.298 -0.146 -4.470 1.00 89.50 84 GLY A CA 1
ATOM 654 C C . GLY A 1 84 ? 7.462 -0.153 -2.944 1.00 89.50 84 GLY A C 1
ATOM 655 O O . GLY A 1 84 ? 8.598 -0.119 -2.470 1.00 89.50 84 GLY A O 1
ATOM 656 N N . VAL A 1 85 ? 6.363 -0.196 -2.175 1.00 88.44 85 VAL A N 1
ATOM 657 C CA . VAL A 1 85 ? 6.395 -0.154 -0.692 1.00 88.44 85 VAL A CA 1
ATOM 658 C C . VAL A 1 85 ? 7.000 -1.432 -0.091 1.00 88.44 85 VAL A C 1
ATOM 660 O O . VAL A 1 85 ? 7.977 -1.366 0.644 1.00 88.44 85 VAL A O 1
ATOM 663 N N . LYS A 1 86 ? 6.464 -2.613 -0.439 1.00 86.94 86 LYS A N 1
ATOM 664 C CA . LYS A 1 86 ? 7.005 -3.928 -0.036 1.00 86.94 86 LYS A CA 1
ATOM 665 C C . LYS A 1 86 ? 7.797 -4.543 -1.191 1.00 86.94 86 LYS A C 1
ATOM 667 O O . LYS A 1 86 ? 7.325 -5.453 -1.881 1.00 86.94 86 LYS A O 1
ATOM 672 N N . ALA A 1 87 ? 8.964 -3.971 -1.463 1.00 88.50 87 ALA A N 1
ATOM 673 C CA . ALA A 1 87 ? 9.780 -4.309 -2.621 1.00 88.50 87 ALA A CA 1
ATOM 674 C C . ALA A 1 87 ? 11.219 -4.664 -2.246 1.00 88.50 87 ALA A C 1
ATOM 676 O O . ALA A 1 87 ? 11.788 -4.122 -1.303 1.00 88.50 87 ALA A O 1
ATOM 677 N N . VAL A 1 88 ? 11.806 -5.563 -3.031 1.00 86.88 88 VAL A N 1
ATOM 678 C CA . VAL A 1 88 ? 13.238 -5.838 -3.023 1.00 86.88 88 VAL A CA 1
ATOM 679 C C . VAL A 1 88 ? 13.942 -4.695 -3.742 1.00 86.88 88 VAL A C 1
ATOM 681 O O . VAL A 1 88 ? 13.528 -4.289 -4.833 1.00 86.88 88 VAL A O 1
ATOM 684 N N . LEU A 1 89 ? 14.990 -4.175 -3.111 1.00 85.56 89 LEU A N 1
ATOM 685 C CA . LEU A 1 89 ? 15.799 -3.077 -3.626 1.00 85.56 89 LEU A CA 1
ATOM 686 C C . LEU A 1 89 ? 17.039 -3.613 -4.341 1.00 85.56 89 LEU A C 1
ATOM 688 O O . LEU A 1 89 ? 17.577 -4.664 -3.982 1.00 85.56 89 LEU A O 1
ATOM 692 N N . CYS A 1 90 ? 17.514 -2.875 -5.341 1.00 81.19 90 CYS A N 1
ATOM 693 C CA . CYS A 1 90 ? 18.823 -3.140 -5.924 1.00 81.19 90 CYS A CA 1
ATOM 694 C C . CYS A 1 90 ? 19.930 -2.857 -4.895 1.00 81.19 90 CYS A C 1
ATOM 696 O O . CYS A 1 90 ? 19.909 -1.827 -4.230 1.00 81.19 90 CYS A O 1
ATOM 698 N N . GLN A 1 91 ? 20.925 -3.742 -4.793 1.00 79.94 91 GLN A N 1
ATOM 699 C CA . GLN A 1 91 ? 22.054 -3.565 -3.867 1.00 79.94 91 GLN A CA 1
ATOM 700 C C . GLN A 1 91 ? 23.109 -2.557 -4.360 1.00 79.94 91 GLN A C 1
ATOM 702 O O . GLN A 1 91 ? 24.059 -2.264 -3.639 1.00 79.94 91 GLN A O 1
ATOM 707 N N . LYS A 1 92 ? 22.996 -2.047 -5.595 1.00 78.00 92 LYS A N 1
ATOM 708 C CA . LYS A 1 92 ? 23.926 -1.033 -6.107 1.00 78.00 92 LYS A CA 1
ATOM 709 C C . LYS A 1 92 ? 23.618 0.314 -5.453 1.00 78.00 92 LYS A C 1
ATOM 711 O O . LYS A 1 92 ? 22.487 0.790 -5.538 1.00 78.00 92 LYS A O 1
ATOM 716 N N . GLU A 1 93 ? 24.639 0.955 -4.892 1.00 78.62 93 GLU A N 1
ATOM 717 C CA . GLU A 1 93 ? 24.522 2.320 -4.377 1.00 78.62 93 GLU A CA 1
ATOM 718 C C . GLU A 1 93 ? 24.005 3.290 -5.449 1.00 78.62 93 GLU A C 1
ATOM 720 O O . GLU A 1 93 ? 24.355 3.197 -6.631 1.00 78.62 93 GLU A O 1
ATOM 725 N N . GLY A 1 94 ? 23.119 4.195 -5.031 1.00 79.31 94 GLY A N 1
ATOM 726 C CA . GLY A 1 94 ? 22.464 5.167 -5.908 1.00 79.31 94 GLY A CA 1
ATOM 727 C C . GLY A 1 94 ? 21.384 4.590 -6.830 1.00 79.31 94 GLY A C 1
ATOM 728 O O . GLY A 1 94 ? 20.769 5.342 -7.580 1.00 79.31 94 GLY A O 1
ATOM 729 N N . CYS A 1 95 ? 21.109 3.281 -6.798 1.00 78.88 95 CYS A N 1
ATOM 730 C CA . CYS A 1 95 ? 20.045 2.697 -7.607 1.00 78.88 95 CYS A CA 1
ATOM 731 C C . CYS A 1 95 ? 18.709 2.687 -6.854 1.00 78.88 95 CYS A C 1
ATOM 733 O O . CYS A 1 95 ? 18.556 2.011 -5.841 1.00 78.88 95 CYS A O 1
ATOM 735 N N . SER A 1 96 ? 17.708 3.384 -7.393 1.00 81.56 96 SER A N 1
ATOM 736 C CA . SER A 1 96 ? 16.351 3.442 -6.834 1.00 81.56 96 SER A CA 1
ATOM 737 C C . SER A 1 96 ? 15.431 2.313 -7.310 1.00 81.56 96 SER A C 1
ATOM 739 O O . SER A 1 96 ? 14.248 2.319 -6.974 1.00 81.56 96 SER A O 1
ATOM 741 N N . VAL A 1 97 ? 15.947 1.341 -8.073 1.00 83.88 97 VAL A N 1
ATOM 742 C CA . VAL A 1 97 ? 15.149 0.238 -8.628 1.00 83.88 97 VAL A CA 1
ATOM 743 C C . VAL A 1 97 ? 14.522 -0.586 -7.509 1.00 83.88 97 VAL A C 1
ATOM 745 O O . VAL A 1 97 ? 15.211 -1.088 -6.615 1.00 83.88 97 VAL A O 1
ATOM 748 N N . ARG A 1 98 ? 13.204 -0.774 -7.619 1.00 86.00 98 ARG A N 1
ATOM 749 C CA . ARG A 1 98 ? 12.393 -1.576 -6.702 1.00 86.00 98 ARG A CA 1
ATOM 750 C C . ARG A 1 98 ? 11.601 -2.615 -7.478 1.00 86.00 98 ARG A C 1
ATOM 752 O O . ARG A 1 98 ? 11.049 -2.327 -8.539 1.00 86.00 98 ARG A O 1
ATOM 759 N N . ILE A 1 99 ? 11.498 -3.827 -6.943 1.00 85.56 99 ILE A N 1
ATOM 760 C CA . ILE A 1 99 ? 10.618 -4.863 -7.495 1.00 85.56 99 ILE A CA 1
ATOM 761 C C . ILE A 1 99 ? 9.838 -5.521 -6.362 1.00 85.56 99 ILE A C 1
ATOM 763 O O . ILE A 1 99 ? 10.433 -6.028 -5.414 1.00 85.56 99 ILE A O 1
ATOM 767 N N . HIS A 1 100 ? 8.502 -5.527 -6.431 1.00 87.44 100 HIS A N 1
ATOM 768 C CA . HIS A 1 100 ? 7.696 -6.228 -5.426 1.00 87.44 100 HIS A CA 1
ATOM 769 C C . HIS A 1 100 ? 8.041 -7.707 -5.369 1.00 87.44 100 HIS A C 1
ATOM 771 O O . HIS A 1 100 ? 8.284 -8.326 -6.403 1.00 87.44 100 HIS A O 1
ATOM 777 N N . GLN A 1 101 ? 7.933 -8.304 -4.182 1.00 83.75 101 GLN A N 1
ATOM 778 C CA . GLN A 1 101 ? 8.243 -9.721 -3.996 1.00 83.75 101 GLN A CA 1
ATOM 779 C C . GLN A 1 101 ? 7.414 -10.658 -4.897 1.00 83.75 101 GLN A C 1
ATOM 781 O O . GLN A 1 101 ? 7.913 -11.670 -5.373 1.00 83.75 101 GLN A O 1
ATOM 786 N N . TYR A 1 102 ? 6.162 -10.309 -5.196 1.00 83.06 102 TYR A N 1
ATOM 787 C CA . TYR A 1 102 ? 5.311 -11.091 -6.102 1.00 83.06 102 TYR A CA 1
ATOM 788 C C . TYR A 1 102 ? 5.579 -10.814 -7.594 1.00 83.06 102 TYR A C 1
ATOM 790 O O . TYR A 1 102 ? 5.139 -11.572 -8.457 1.00 83.06 102 TYR A O 1
ATOM 798 N N . CYS A 1 103 ? 6.272 -9.719 -7.915 1.00 82.62 103 CYS A N 1
ATOM 799 C CA . CYS A 1 103 ? 6.667 -9.353 -9.275 1.00 82.62 103 CYS A CA 1
ATOM 800 C C . CYS A 1 103 ? 7.956 -10.062 -9.712 1.00 82.62 103 CYS A C 1
ATOM 802 O O . CYS A 1 103 ? 8.197 -10.216 -10.903 1.00 82.62 103 CYS A O 1
ATOM 804 N N . LEU A 1 104 ? 8.736 -10.549 -8.747 1.00 77.50 104 LEU A N 1
ATOM 805 C CA . LEU A 1 104 ? 9.990 -11.278 -8.921 1.00 77.50 104 LEU A CA 1
ATOM 806 C C . LEU A 1 104 ? 9.898 -12.470 -9.896 1.00 77.50 104 LEU A C 1
ATOM 808 O O . LEU A 1 104 ? 10.795 -12.693 -10.701 1.00 77.50 104 LEU A O 1
ATOM 812 N N . GLY A 1 105 ? 8.804 -13.232 -9.845 1.00 70.56 105 GLY A N 1
ATOM 813 C CA . GLY A 1 105 ? 8.593 -14.399 -10.712 1.00 70.56 105 GLY A CA 1
ATOM 814 C C . GLY A 1 105 ? 7.833 -14.105 -12.007 1.00 70.56 105 GLY A C 1
ATOM 815 O O . GLY A 1 105 ? 7.648 -15.011 -12.822 1.00 70.56 105 GLY A O 1
ATOM 816 N N . LYS A 1 106 ? 7.348 -12.872 -12.200 1.00 69.31 106 LYS A N 1
ATOM 817 C CA . LYS A 1 106 ? 6.505 -12.533 -13.349 1.00 69.31 106 LYS A CA 1
ATOM 818 C C . LYS A 1 106 ? 7.376 -12.142 -14.545 1.00 69.31 106 LYS A C 1
ATOM 820 O O . LYS A 1 106 ? 8.292 -11.335 -14.393 1.00 69.31 106 LYS A O 1
ATOM 825 N N . PRO A 1 107 ? 7.102 -12.672 -15.750 1.00 57.75 107 PRO A N 1
ATOM 826 C CA . PRO A 1 107 ? 7.727 -12.152 -16.955 1.00 57.75 107 PRO A CA 1
ATOM 827 C C . PRO A 1 107 ? 7.293 -10.694 -17.148 1.00 57.75 107 PRO A C 1
ATOM 829 O O . PRO A 1 107 ? 6.109 -10.373 -17.052 1.00 57.75 107 PRO A O 1
ATOM 832 N N . PHE A 1 108 ? 8.253 -9.808 -17.403 1.00 56.56 108 PHE A N 1
ATOM 833 C CA . PHE A 1 108 ? 7.976 -8.397 -17.656 1.00 56.56 108 PHE A CA 1
ATOM 834 C C . PHE A 1 108 ? 7.124 -8.247 -18.924 1.00 56.56 108 PHE A C 1
ATOM 836 O O . PHE A 1 108 ? 7.461 -8.790 -19.981 1.00 56.56 108 PHE A O 1
ATOM 843 N N . ALA A 1 109 ? 6.029 -7.489 -18.834 1.00 46.44 109 ALA A N 1
ATOM 844 C CA . ALA A 1 109 ? 5.273 -7.084 -20.010 1.00 46.44 109 ALA A CA 1
ATOM 845 C C . ALA A 1 109 ? 6.111 -6.069 -20.806 1.00 46.44 109 ALA A C 1
ATOM 847 O O . ALA A 1 109 ? 6.510 -5.021 -20.304 1.00 46.44 109 ALA A O 1
ATOM 848 N N . LYS A 1 110 ? 6.415 -6.442 -22.050 1.00 47.44 110 LYS A N 1
ATOM 849 C CA . LYS A 1 110 ? 7.269 -5.738 -23.013 1.00 47.44 110 LYS A CA 1
ATOM 850 C C . LYS A 1 110 ? 6.990 -4.223 -23.051 1.00 47.44 110 LYS A C 1
ATOM 852 O O . LYS A 1 110 ? 5.925 -3.816 -23.505 1.00 47.44 110 LYS A O 1
ATOM 857 N N . LYS A 1 111 ? 7.986 -3.381 -22.759 1.00 44.09 111 LYS A N 1
ATOM 858 C CA . LYS A 1 111 ? 8.144 -2.132 -23.527 1.00 44.09 111 LYS A CA 1
ATOM 859 C C . LYS A 1 111 ? 8.866 -2.527 -24.820 1.00 44.09 111 LYS A C 1
ATOM 861 O O . LYS A 1 111 ? 9.839 -3.275 -24.757 1.00 44.09 111 LYS A O 1
ATOM 866 N N . LYS A 1 112 ? 8.332 -2.153 -25.992 1.00 35.03 112 LYS A N 1
ATOM 867 C CA . LYS A 1 112 ? 8.888 -2.516 -27.314 1.00 35.03 112 LYS A CA 1
ATOM 868 C C . LYS A 1 112 ? 10.411 -2.279 -27.327 1.00 35.03 112 LYS A C 1
ATOM 870 O O . LYS A 1 112 ? 10.821 -1.127 -27.292 1.00 35.03 112 LYS A O 1
ATOM 875 N N . GLY A 1 113 ? 11.219 -3.345 -27.386 1.00 39.31 113 GLY A N 1
ATOM 876 C CA . GLY A 1 113 ? 12.634 -3.243 -27.769 1.00 39.31 113 GLY A CA 1
ATOM 877 C C . GLY A 1 113 ? 13.684 -4.027 -26.975 1.00 39.31 113 GLY A C 1
ATOM 878 O O . GLY A 1 113 ? 14.774 -4.187 -27.507 1.00 39.31 113 GLY A O 1
ATOM 879 N N . GLU A 1 114 ? 13.429 -4.548 -25.768 1.00 40.66 114 GLU A N 1
ATOM 880 C CA . GLU A 1 114 ? 14.514 -5.169 -24.977 1.00 40.66 114 GLU A CA 1
ATOM 881 C C . GLU A 1 114 ? 14.100 -6.478 -24.282 1.00 40.66 114 GLU A C 1
ATOM 883 O O . GLU A 1 114 ? 13.116 -6.543 -23.548 1.00 40.66 114 GLU A O 1
ATOM 888 N N . SER A 1 115 ? 14.871 -7.545 -24.525 1.00 39.19 115 SER A N 1
ATOM 889 C CA . SER A 1 115 ? 14.729 -8.853 -23.876 1.00 39.19 115 SER A CA 1
ATOM 890 C C . SER A 1 115 ? 15.602 -8.910 -22.622 1.00 39.19 115 SER A C 1
ATOM 892 O O . SER A 1 115 ? 16.823 -9.026 -22.727 1.00 39.19 115 SER A O 1
ATOM 894 N N . LEU A 1 116 ? 14.989 -8.885 -21.436 1.00 46.09 116 LEU A N 1
ATOM 895 C CA . LEU A 1 116 ? 15.657 -9.264 -20.188 1.00 46.09 116 LEU A CA 1
ATOM 896 C C . LEU A 1 116 ? 15.235 -10.690 -19.816 1.00 46.09 116 LEU A C 1
ATOM 898 O O . LEU A 1 116 ? 14.098 -10.954 -19.431 1.00 46.09 116 LEU A O 1
ATOM 902 N N . SER A 1 117 ? 16.160 -11.635 -19.988 1.00 38.19 117 SER A N 1
ATOM 903 C CA . SER A 1 117 ? 15.964 -13.052 -19.665 1.00 38.19 117 SER A CA 1
ATOM 904 C C . SER A 1 117 ? 15.794 -13.279 -18.159 1.00 38.19 117 SER A C 1
ATOM 906 O O . SER A 1 117 ? 16.39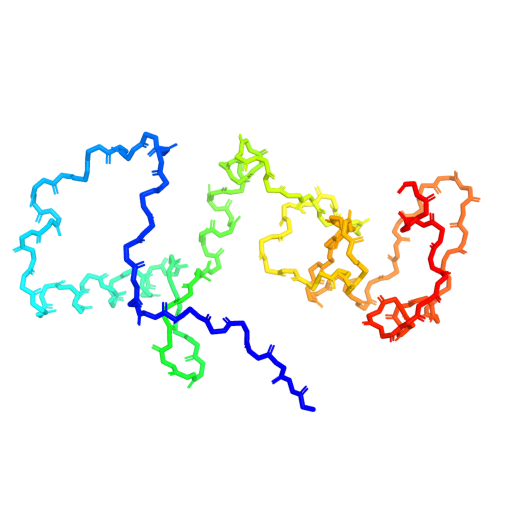2 -12.559 -17.363 1.00 38.19 117 SER A O 1
ATOM 908 N N . LYS A 1 118 ? 15.091 -14.354 -17.770 1.00 42.03 118 LYS A N 1
ATOM 909 C CA . LYS A 1 118 ? 14.936 -14.852 -16.382 1.00 42.03 118 LYS A CA 1
ATOM 910 C C . LYS A 1 118 ? 16.256 -14.931 -15.578 1.00 42.03 118 LYS A C 1
ATOM 912 O O . LYS A 1 118 ? 16.224 -14.859 -14.358 1.00 42.03 118 LYS A O 1
ATOM 917 N N . LEU A 1 119 ? 17.409 -15.025 -16.248 1.00 38.34 119 LEU A N 1
ATOM 918 C CA . LEU A 1 119 ? 18.762 -14.988 -15.663 1.00 38.34 119 LEU A CA 1
ATOM 919 C C . LEU A 1 119 ? 19.173 -13.623 -15.081 1.00 38.34 119 LEU A C 1
ATOM 921 O O . LEU A 1 119 ? 19.990 -13.564 -14.169 1.00 38.34 119 LEU A O 1
ATOM 925 N N . TRP A 1 120 ? 18.583 -12.524 -15.557 1.00 47.84 120 TRP A N 1
ATOM 926 C CA . TRP A 1 120 ? 18.806 -11.187 -15.000 1.00 47.84 120 TRP A CA 1
ATOM 927 C C . TRP A 1 120 ? 18.331 -11.097 -13.545 1.00 47.84 120 TRP A C 1
ATOM 929 O O . TRP A 1 120 ? 18.926 -10.408 -12.726 1.00 47.84 120 TRP A O 1
ATOM 939 N N . TYR A 1 121 ? 17.284 -11.849 -13.220 1.00 45.03 121 TYR A N 1
ATOM 940 C CA . TYR A 1 121 ? 16.560 -11.783 -11.965 1.00 45.03 121 TYR A CA 1
ATOM 941 C C . TYR A 1 121 ? 17.344 -12.373 -10.769 1.00 45.03 121 TYR A C 1
ATOM 943 O O . TYR A 1 121 ? 17.375 -11.774 -9.694 1.00 45.03 121 TYR A O 1
ATOM 951 N N . SER A 1 122 ? 18.065 -13.486 -10.963 1.00 40.88 122 SER A N 1
ATOM 952 C CA . SER A 1 122 ? 18.960 -14.060 -9.939 1.00 40.88 122 SER A CA 1
ATOM 953 C C . SER A 1 122 ? 20.280 -13.292 -9.794 1.00 40.88 122 SER A C 1
ATOM 955 O O . SER A 1 122 ? 20.875 -13.281 -8.717 1.00 40.88 122 SER A O 1
ATOM 957 N N . MET A 1 123 ? 20.726 -12.607 -10.853 1.00 43.59 123 MET A N 1
ATOM 958 C CA . MET A 1 123 ? 21.964 -11.819 -10.861 1.00 43.59 123 MET A CA 1
ATOM 959 C C . MET A 1 123 ? 21.776 -10.378 -10.349 1.00 43.59 123 MET A C 1
ATOM 961 O O . MET A 1 123 ? 22.674 -9.840 -9.704 1.00 43.59 123 MET A O 1
ATOM 965 N N . ALA A 1 124 ? 20.615 -9.748 -10.568 1.00 47.09 124 ALA A N 1
ATOM 966 C CA . ALA A 1 124 ? 20.356 -8.346 -10.211 1.00 47.09 124 ALA A CA 1
ATOM 967 C C . ALA A 1 124 ? 20.258 -8.090 -8.699 1.00 47.09 124 ALA A C 1
ATOM 969 O O . ALA A 1 124 ? 20.517 -6.970 -8.257 1.00 47.09 124 ALA A O 1
ATOM 970 N N . ILE A 1 125 ? 19.931 -9.119 -7.911 1.00 49.31 125 ILE A N 1
ATOM 971 C CA . ILE A 1 125 ? 19.939 -9.017 -6.450 1.00 49.31 125 ILE A CA 1
ATOM 972 C C . ILE A 1 125 ? 21.363 -9.202 -5.902 1.00 49.31 125 ILE A C 1
ATOM 974 O O . ILE A 1 125 ? 21.637 -8.632 -4.862 1.00 49.31 125 ILE A O 1
ATOM 978 N N . ASN A 1 126 ? 22.292 -9.900 -6.583 1.00 43.41 126 ASN A N 1
ATOM 979 C CA . ASN A 1 126 ? 23.579 -10.272 -5.963 1.00 43.41 126 ASN A CA 1
ATOM 980 C C . ASN A 1 126 ? 24.887 -9.898 -6.671 1.00 43.41 126 ASN A C 1
ATOM 982 O O . ASN A 1 126 ? 25.913 -9.982 -6.006 1.00 43.41 126 ASN A O 1
ATOM 986 N N . ARG A 1 127 ? 24.925 -9.478 -7.943 1.00 40.75 127 ARG A N 1
ATOM 987 C CA . ARG A 1 127 ? 26.051 -8.716 -8.532 1.00 40.75 127 ARG A CA 1
ATOM 988 C C . ARG A 1 127 ? 25.874 -8.541 -10.039 1.00 40.75 127 ARG A C 1
ATOM 990 O O . ARG A 1 127 ? 25.756 -9.500 -10.789 1.00 40.75 127 ARG A O 1
ATOM 997 N N . THR A 1 128 ? 26.080 -7.294 -10.461 1.00 45.78 128 THR A N 1
ATOM 998 C CA . THR A 1 128 ? 26.654 -6.867 -11.750 1.00 45.78 128 THR A CA 1
ATOM 999 C C . THR A 1 128 ? 25.885 -7.120 -13.061 1.00 45.78 128 THR A C 1
ATOM 1001 O O . THR A 1 128 ? 25.646 -8.238 -13.490 1.00 45.78 128 THR A O 1
ATOM 1004 N N . LYS A 1 129 ? 25.681 -6.004 -13.785 1.00 42.56 129 LYS A N 1
ATOM 1005 C CA . LYS A 1 129 ? 25.331 -5.860 -15.217 1.00 42.56 129 LYS A CA 1
ATOM 1006 C C . LYS A 1 129 ? 23.852 -5.992 -15.596 1.00 42.56 129 LYS A C 1
ATOM 1008 O O . LYS A 1 129 ? 23.501 -6.585 -16.608 1.00 42.56 129 LYS A O 1
ATOM 1013 N N . SER A 1 130 ? 23.007 -5.244 -14.895 1.00 41.69 130 SER A N 1
ATOM 1014 C CA . SER A 1 130 ? 21.781 -4.715 -15.494 1.00 41.69 130 SER A CA 1
ATOM 1015 C C . SER A 1 130 ? 22.050 -3.414 -16.261 1.00 41.69 130 SER A C 1
ATOM 1017 O O . SER A 1 130 ? 22.678 -2.514 -15.706 1.00 41.69 130 SER A O 1
ATOM 1019 N N . ARG A 1 131 ? 21.547 -3.258 -17.493 1.00 47.94 131 ARG A N 1
ATOM 1020 C CA . ARG A 1 131 ? 21.532 -1.959 -18.199 1.00 47.94 131 ARG A CA 1
ATOM 1021 C C . ARG A 1 131 ? 20.541 -0.951 -17.589 1.00 47.94 131 ARG A C 1
ATOM 1023 O O . ARG A 1 131 ? 20.797 0.242 -17.690 1.00 47.94 131 ARG A O 1
ATOM 1030 N N . THR A 1 132 ? 19.498 -1.392 -16.877 1.00 49.97 132 THR A N 1
ATOM 1031 C CA . THR A 1 132 ? 18.558 -0.488 -16.170 1.00 49.97 132 THR A CA 1
ATOM 1032 C C . THR A 1 132 ? 19.178 0.185 -14.945 1.00 49.97 132 THR A C 1
ATOM 1034 O O . THR A 1 132 ? 18.745 1.247 -14.529 1.00 49.97 132 THR A O 1
ATOM 1037 N N . CYS A 1 133 ? 20.253 -0.396 -14.412 1.00 46.09 133 CYS A N 1
ATOM 1038 C CA . CYS A 1 133 ? 21.036 0.129 -13.295 1.00 46.09 133 CYS A CA 1
ATOM 1039 C C . CYS A 1 133 ? 22.215 1.011 -13.772 1.00 46.09 133 CYS A C 1
ATOM 1041 O O . CYS A 1 133 ? 23.148 1.286 -13.015 1.00 46.09 133 CYS A O 1
ATOM 1043 N N . ARG A 1 134 ? 22.247 1.350 -15.070 1.00 45.88 134 ARG A N 1
ATOM 1044 C CA . ARG A 1 134 ? 23.387 1.969 -15.765 1.00 45.88 134 ARG A CA 1
ATOM 1045 C C . ARG A 1 134 ? 23.096 3.388 -16.283 1.00 45.88 134 ARG A C 1
ATOM 1047 O O . ARG A 1 134 ? 23.903 3.895 -17.054 1.00 45.88 134 ARG A O 1
ATOM 1054 N N . ARG A 1 135 ? 21.968 3.983 -15.887 1.00 42.50 135 ARG A N 1
ATOM 1055 C CA . ARG A 1 135 ? 21.761 5.434 -15.967 1.00 42.50 135 ARG A CA 1
ATOM 1056 C C . ARG A 1 135 ? 22.236 6.082 -14.680 1.00 42.50 135 ARG A C 1
ATOM 1058 O O . ARG A 1 135 ? 22.087 5.415 -13.630 1.00 42.50 135 ARG A O 1
#

Secondary structure (DSSP, 8-state):
----------------S------HHHHT--HHHHHHHHHHHHHTTSEEE-TTS-EEE-HHHHHHTHHHHHHTTPPBBTTT-SB-TTEEEPSSTT---EEETTTTTSPPP--TT----THHHHHHTTSS--STT--